Protein AF-A0A967DKD6-F1 (afdb_monomer)

Foldseek 3Di:
DDDDPPDPDPPDPVQVVVLVPQPWKKKKFKFFFPDPDPVSLVLLVVLVVVCVVVQQWAWPKWAADPRMIITITGGNDGPVVSCVRRDDVPTDTPDMDIGGPVCSVVVRVVRLCVCVVVVNDVGSLPRPSIPNVVD

pLDDT: mean 82.07, std 18.58, range [32.66, 97.56]

Radius of gyration: 16.14 Å; Cα contacts (8 Å, |Δi|>4): 197; chains: 1; bounding box: 34×58×34 Å

Structure (mmCIF, N/CA/C/O backbone):
data_AF-A0A967DKD6-F1
#
_entry.id   AF-A0A967DKD6-F1
#
loop_
_atom_site.group_PDB
_atom_site.id
_atom_site.type_symbol
_atom_site.label_atom_id
_atom_site.label_alt_id
_atom_site.label_comp_id
_atom_site.label_asym_id
_atom_site.label_entity_id
_atom_site.label_seq_id
_atom_site.pdbx_PDB_ins_code
_atom_site.Cartn_x
_atom_site.Cartn_y
_atom_site.Cartn_z
_atom_site.occupancy
_atom_site.B_iso_or_equiv
_atom_site.auth_seq_id
_atom_site.auth_comp_id
_atom_site.auth_asym_id
_atom_site.auth_atom_id
_atom_site.pdbx_PDB_model_num
ATOM 1 N N . MET A 1 1 ? -5.126 45.029 10.692 1.00 40.06 1 MET A N 1
ATOM 2 C CA . MET A 1 1 ? -4.983 44.153 9.511 1.00 40.06 1 MET A CA 1
ATOM 3 C C . MET A 1 1 ? -5.389 42.761 9.966 1.00 40.06 1 MET A C 1
ATOM 5 O O . MET A 1 1 ? -4.713 42.196 10.811 1.00 40.06 1 MET A O 1
ATOM 9 N N . ASN A 1 2 ? -6.586 42.320 9.580 1.00 32.88 2 ASN A N 1
ATOM 10 C CA . ASN A 1 2 ? -7.257 41.156 10.158 1.00 32.88 2 ASN A CA 1
ATOM 11 C C . ASN A 1 2 ? -6.967 39.946 9.259 1.00 32.88 2 ASN A C 1
ATOM 13 O O . ASN A 1 2 ? -7.480 39.884 8.145 1.00 32.88 2 ASN A O 1
ATOM 17 N N . ILE A 1 3 ? -6.096 39.040 9.698 1.00 42.03 3 ILE A N 1
ATOM 18 C CA . ILE A 1 3 ? -5.804 37.793 8.981 1.00 42.03 3 ILE A CA 1
ATOM 19 C C . ILE A 1 3 ? -6.758 36.739 9.532 1.00 42.03 3 ILE A C 1
ATOM 21 O O . ILE A 1 3 ? -6.632 36.327 10.683 1.00 42.03 3 ILE A O 1
ATOM 25 N N . GLN A 1 4 ? -7.757 36.354 8.737 1.00 32.66 4 GLN A N 1
ATOM 26 C CA . GLN A 1 4 ? -8.613 35.225 9.082 1.00 32.66 4 GLN A CA 1
ATOM 27 C C . GLN A 1 4 ? -7.790 33.931 9.026 1.00 32.66 4 GLN A C 1
ATOM 29 O O . GLN A 1 4 ? -7.073 33.727 8.044 1.00 32.66 4 GLN A O 1
ATOM 34 N N . PRO A 1 5 ? -7.873 33.050 10.037 1.00 40.56 5 PRO A N 1
ATOM 35 C CA . PRO A 1 5 ? -7.256 31.740 9.945 1.00 40.56 5 PRO A CA 1
ATOM 36 C C . PRO A 1 5 ? -7.977 30.922 8.872 1.00 40.56 5 PRO A C 1
ATOM 38 O O . PRO A 1 5 ? -9.203 30.799 8.871 1.00 40.56 5 PRO A O 1
ATOM 41 N N . THR A 1 6 ? -7.187 30.394 7.941 1.00 41.28 6 THR A N 1
ATOM 42 C CA . THR A 1 6 ? -7.601 29.487 6.875 1.00 41.28 6 THR A CA 1
ATOM 43 C C . THR A 1 6 ? -8.485 28.383 7.442 1.00 41.28 6 THR A C 1
ATOM 45 O O . THR A 1 6 ? -8.090 27.636 8.336 1.00 41.28 6 THR A O 1
ATOM 48 N N . ASN A 1 7 ? -9.697 28.316 6.906 1.00 34.00 7 ASN A N 1
ATOM 49 C CA . ASN A 1 7 ? -10.734 27.357 7.233 1.00 34.00 7 ASN A CA 1
ATOM 50 C C . ASN A 1 7 ? -10.248 25.943 6.859 1.00 34.00 7 ASN A C 1
ATOM 52 O O . ASN A 1 7 ? -10.408 25.501 5.721 1.00 34.00 7 ASN A O 1
ATOM 56 N N . LEU A 1 8 ? -9.600 25.248 7.798 1.00 42.34 8 LEU A N 1
ATOM 57 C CA . LEU A 1 8 ? -9.440 23.799 7.736 1.00 42.34 8 LEU A CA 1
ATOM 58 C C . LEU A 1 8 ? -10.852 23.222 7.845 1.00 42.34 8 LEU A C 1
ATOM 60 O O . LEU A 1 8 ? -11.468 23.284 8.908 1.00 42.34 8 LEU A O 1
ATOM 64 N N . GLN A 1 9 ? -11.389 22.736 6.723 1.00 40.00 9 GLN A N 1
ATOM 65 C CA . GLN A 1 9 ? -12.683 22.059 6.696 1.00 40.00 9 GLN A CA 1
ATOM 66 C C . GLN A 1 9 ? -12.726 21.020 7.829 1.00 40.00 9 GLN A C 1
ATOM 68 O O . GLN A 1 9 ? -11.753 20.275 7.986 1.00 40.00 9 GLN A O 1
ATOM 73 N N . PRO A 1 10 ? -13.809 20.949 8.626 1.00 44.56 10 PRO A N 1
ATOM 74 C CA . PRO A 1 10 ? -13.886 19.986 9.709 1.00 44.56 10 PRO A CA 1
ATOM 75 C C . PRO A 1 10 ? -13.746 18.588 9.116 1.00 44.56 10 PRO A C 1
ATOM 77 O O . PRO A 1 10 ? -14.505 18.194 8.226 1.00 44.56 10 PRO A O 1
ATOM 80 N N . MET A 1 11 ? -12.738 17.861 9.593 1.00 45.34 11 MET A N 1
ATOM 81 C CA . MET A 1 11 ? -12.521 16.470 9.242 1.00 45.34 11 MET A CA 1
ATOM 82 C C . MET A 1 11 ? -13.822 15.709 9.530 1.00 45.34 11 MET A C 1
ATOM 84 O O . MET A 1 11 ? -14.304 15.661 10.658 1.00 45.34 11 MET A O 1
ATOM 88 N N . ASN A 1 12 ? -14.441 15.253 8.444 1.00 48.19 12 ASN A N 1
ATOM 89 C CA . ASN A 1 12 ? -15.852 14.899 8.327 1.00 48.19 12 ASN A CA 1
ATOM 90 C C . ASN A 1 12 ? -16.301 13.915 9.427 1.00 48.19 12 ASN A C 1
ATOM 92 O O . ASN A 1 12 ? -15.632 12.910 9.646 1.00 48.19 12 ASN A O 1
ATOM 96 N N . VAL A 1 13 ? -17.446 14.146 10.080 1.00 50.12 13 VAL A N 1
ATOM 97 C CA . VAL A 1 13 ? -18.023 13.255 11.119 1.00 50.12 13 VAL A CA 1
ATOM 98 C C . VAL A 1 13 ? -18.143 11.796 10.630 1.00 50.12 13 VAL A C 1
ATOM 100 O O . VAL A 1 13 ? -17.994 10.858 11.410 1.00 50.12 13 VAL A O 1
ATOM 103 N N . ASP A 1 14 ? -18.300 11.596 9.317 1.00 54.12 14 ASP A N 1
ATOM 104 C CA . ASP A 1 14 ? -18.317 10.288 8.641 1.00 54.12 14 ASP A CA 1
ATOM 105 C C . ASP A 1 14 ? -16.983 9.508 8.785 1.00 54.12 14 ASP A C 1
ATOM 107 O O . ASP A 1 14 ? -16.972 8.280 8.851 1.00 54.12 14 ASP A O 1
ATOM 111 N N . LEU A 1 15 ? -15.839 10.194 8.916 1.00 52.38 15 LEU A N 1
ATOM 112 C CA . LEU A 1 15 ? -14.525 9.561 9.102 1.00 52.38 15 LEU A CA 1
ATOM 113 C C . LEU A 1 15 ? -14.385 8.913 10.478 1.00 52.38 15 LEU A C 1
ATOM 115 O O . LEU A 1 15 ? -13.947 7.768 10.564 1.00 52.38 15 LEU A O 1
ATOM 119 N N . ALA A 1 16 ? -14.771 9.615 11.545 1.00 49.75 16 ALA A N 1
ATOM 120 C CA . ALA A 1 16 ? -14.696 9.084 12.905 1.00 49.75 16 ALA A CA 1
ATOM 121 C C . ALA A 1 16 ? -15.655 7.896 13.096 1.00 49.75 16 ALA A C 1
ATOM 123 O O . ALA A 1 16 ? -15.278 6.884 13.687 1.00 49.75 16 ALA A O 1
ATOM 124 N N . THR A 1 17 ? -16.862 7.973 12.528 1.00 54.44 17 THR A N 1
ATOM 125 C CA . THR A 1 17 ? -17.850 6.884 12.584 1.00 54.44 17 THR A CA 1
ATOM 126 C C . THR A 1 17 ? -17.388 5.638 11.817 1.00 54.44 17 THR A C 1
ATOM 128 O O . THR A 1 17 ? -17.557 4.519 12.305 1.00 54.44 17 THR A O 1
ATOM 131 N N . ARG A 1 18 ? -16.743 5.801 10.652 1.00 54.38 18 ARG A N 1
ATOM 132 C CA . ARG A 1 18 ? -16.203 4.670 9.872 1.00 54.38 18 ARG A CA 1
ATOM 133 C C . ARG A 1 18 ? -14.942 4.062 10.479 1.00 54.38 18 ARG A C 1
ATOM 135 O O . ARG A 1 18 ? -14.789 2.846 10.444 1.00 54.38 18 ARG A O 1
ATOM 142 N N . LEU A 1 19 ? -14.079 4.875 11.090 1.00 53.53 19 LEU A N 1
ATOM 143 C CA . LEU A 1 19 ? -12.920 4.397 11.856 1.00 53.53 19 LEU A CA 1
ATOM 144 C C . LEU A 1 19 ? -13.338 3.590 13.096 1.00 53.53 19 LEU A C 1
ATOM 146 O O . LEU A 1 19 ? -12.675 2.619 13.447 1.00 53.53 19 LEU A O 1
ATOM 150 N N . ASN A 1 20 ? -14.468 3.948 13.713 1.00 48.03 20 ASN A N 1
ATOM 151 C CA . ASN A 1 20 ? -15.042 3.250 14.866 1.00 48.03 20 ASN A CA 1
ATOM 152 C C . ASN A 1 20 ? -15.915 2.036 14.496 1.00 48.03 20 ASN A C 1
ATOM 154 O O . ASN A 1 20 ? -16.539 1.447 15.376 1.00 48.03 20 ASN A O 1
ATOM 158 N N . SER A 1 21 ? -15.953 1.638 13.219 1.00 49.31 21 SER A N 1
ATOM 159 C CA . SER A 1 21 ? -16.581 0.393 12.759 1.00 49.31 21 SER A CA 1
ATOM 160 C C . SER A 1 21 ? -15.497 -0.656 12.468 1.00 49.31 21 SER A C 1
ATOM 162 O O . SER A 1 21 ? -15.082 -0.815 11.315 1.00 49.31 21 SER A O 1
ATOM 164 N N . PRO A 1 22 ? -14.981 -1.367 13.490 1.00 44.72 22 PRO A N 1
ATOM 165 C CA . PRO A 1 22 ? -13.866 -2.288 13.313 1.00 44.72 22 PRO A CA 1
ATOM 166 C C . PRO A 1 22 ? -14.208 -3.392 12.296 1.00 44.72 22 PRO A C 1
ATOM 168 O O . PRO A 1 22 ? -15.109 -4.201 12.497 1.00 44.72 22 PRO A O 1
ATOM 171 N N . GLY A 1 23 ? -13.456 -3.442 11.190 1.00 52.81 23 GLY A N 1
ATOM 172 C CA . GLY A 1 23 ? -13.415 -4.592 10.277 1.00 52.81 23 GLY A CA 1
ATOM 173 C C . GLY A 1 23 ? -14.374 -4.599 9.076 1.00 52.81 23 GLY A C 1
ATOM 174 O O . GLY A 1 23 ? -14.414 -5.622 8.379 1.00 52.81 23 GLY A O 1
ATOM 175 N N . ALA A 1 24 ? -15.108 -3.512 8.805 1.00 60.12 24 ALA A N 1
ATOM 176 C CA . ALA A 1 24 ? -16.057 -3.439 7.683 1.00 60.12 24 ALA A CA 1
ATOM 177 C C . ALA A 1 24 ? -15.456 -2.897 6.371 1.00 60.12 24 ALA A C 1
ATOM 179 O O . ALA A 1 24 ? -15.791 -3.415 5.308 1.00 60.12 24 ALA A O 1
ATOM 180 N N . ASP A 1 25 ? -14.527 -1.939 6.439 1.00 82.44 25 ASP A N 1
ATOM 181 C CA . ASP A 1 25 ? -14.009 -1.223 5.266 1.00 82.44 25 ASP A CA 1
ATOM 182 C C . ASP A 1 25 ? -12.469 -1.125 5.272 1.00 82.44 25 ASP A C 1
ATOM 184 O O . ASP A 1 25 ? -11.805 -1.290 6.298 1.00 82.44 25 ASP A O 1
ATOM 188 N N . ALA A 1 26 ? -11.887 -0.884 4.099 1.00 91.06 26 ALA A N 1
ATOM 189 C CA . ALA A 1 26 ? -10.474 -0.593 3.885 1.00 91.06 26 ALA A CA 1
ATOM 190 C C . ALA A 1 26 ? -10.306 0.809 3.289 1.00 91.06 26 ALA A C 1
ATOM 192 O O . ALA A 1 26 ? -11.186 1.318 2.605 1.00 91.06 26 ALA A O 1
ATOM 193 N N . LEU A 1 27 ? -9.162 1.430 3.524 1.00 91.06 27 LEU A N 1
ATOM 194 C CA . LEU A 1 27 ? -8.784 2.709 2.954 1.00 91.06 27 LEU A CA 1
ATOM 195 C C . LEU A 1 27 ? -7.851 2.478 1.769 1.00 91.06 27 LEU A C 1
ATOM 197 O O . LEU A 1 27 ? -6.752 1.947 1.930 1.00 91.06 27 LEU A O 1
ATOM 201 N N . TYR A 1 28 ? -8.284 2.897 0.587 1.00 92.62 28 TYR A N 1
ATOM 202 C CA . TYR A 1 28 ? -7.416 3.030 -0.572 1.00 92.62 28 TYR A CA 1
ATOM 203 C C . TYR A 1 28 ? -6.780 4.421 -0.576 1.00 92.62 28 TYR A C 1
ATOM 205 O O . TYR A 1 28 ? -7.477 5.422 -0.393 1.00 92.62 28 TYR A O 1
ATOM 213 N N . LEU A 1 29 ? -5.474 4.469 -0.821 1.00 91.75 29 LEU A N 1
ATOM 214 C CA . LEU A 1 29 ? -4.672 5.681 -0.947 1.00 91.75 29 LEU A CA 1
ATOM 215 C C . LEU A 1 29 ? -3.812 5.594 -2.205 1.00 91.75 29 LEU A C 1
ATOM 217 O O . LEU A 1 29 ? -3.201 4.555 -2.456 1.00 91.75 29 LEU A O 1
ATOM 221 N N . SER A 1 30 ? -3.690 6.701 -2.934 1.00 92.38 30 SER A N 1
ATOM 222 C CA . SER A 1 30 ? -2.620 6.876 -3.914 1.00 92.38 30 SER A CA 1
ATOM 223 C C . SER A 1 30 ? -1.884 8.194 -3.722 1.00 92.38 30 SER A C 1
ATOM 225 O O . SER A 1 30 ? -2.476 9.203 -3.333 1.00 92.38 30 SER A O 1
ATOM 227 N N . TRP A 1 31 ? -0.573 8.182 -3.950 1.00 91.75 31 TRP A N 1
ATOM 228 C CA . TRP A 1 31 ? 0.280 9.368 -3.878 1.00 91.75 31 TRP A CA 1
ATOM 229 C C . TRP A 1 31 ? 1.524 9.195 -4.744 1.00 91.75 31 TRP A C 1
ATOM 231 O O . TRP A 1 31 ? 1.915 8.078 -5.079 1.00 91.75 31 TRP A O 1
ATOM 241 N N . ARG A 1 32 ? 2.173 10.306 -5.094 1.00 90.94 32 ARG A N 1
ATOM 242 C CA . ARG A 1 32 ? 3.430 10.281 -5.847 1.00 90.94 32 ARG A CA 1
ATOM 243 C C . ARG A 1 32 ? 4.635 10.319 -4.915 1.00 90.94 32 ARG A C 1
ATOM 245 O O . ARG A 1 32 ? 4.642 11.032 -3.913 1.00 90.94 32 ARG A O 1
ATOM 252 N N . LEU A 1 33 ? 5.661 9.555 -5.266 1.00 89.56 33 LEU A N 1
ATOM 253 C CA . LEU A 1 33 ? 6.996 9.694 -4.706 1.00 89.56 33 LEU A CA 1
ATOM 254 C C . LEU A 1 33 ? 7.607 11.021 -5.169 1.00 89.56 33 LEU A C 1
ATOM 256 O O . LEU A 1 33 ? 7.357 11.472 -6.286 1.00 89.56 33 LEU A O 1
ATOM 260 N N . GLN A 1 34 ? 8.443 11.616 -4.318 1.00 84.56 34 GLN A N 1
ATOM 261 C CA . GLN A 1 34 ? 9.205 12.823 -4.660 1.00 84.56 34 GLN A CA 1
ATOM 262 C C . GLN A 1 34 ?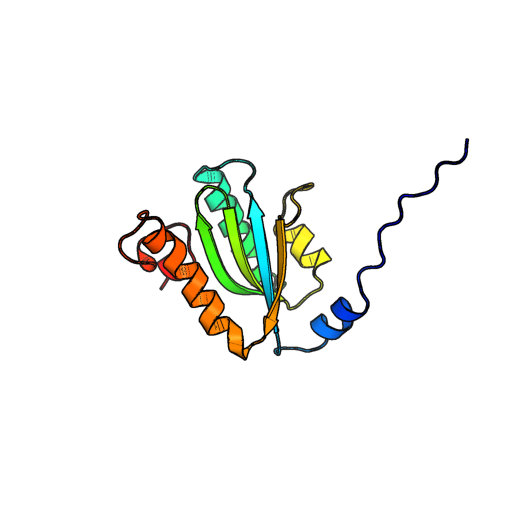 10.224 12.547 -5.779 1.00 84.56 34 GLN A C 1
ATOM 264 O O . GLN A 1 34 ? 10.419 13.376 -6.662 1.00 84.56 34 GLN A O 1
ATOM 269 N N . THR A 1 35 ? 10.835 11.357 -5.770 1.00 87.19 35 THR A N 1
ATOM 270 C CA . THR A 1 35 ? 11.706 10.857 -6.839 1.00 87.19 35 THR A CA 1
ATOM 271 C C . THR A 1 35 ? 11.261 9.459 -7.270 1.00 87.19 35 THR A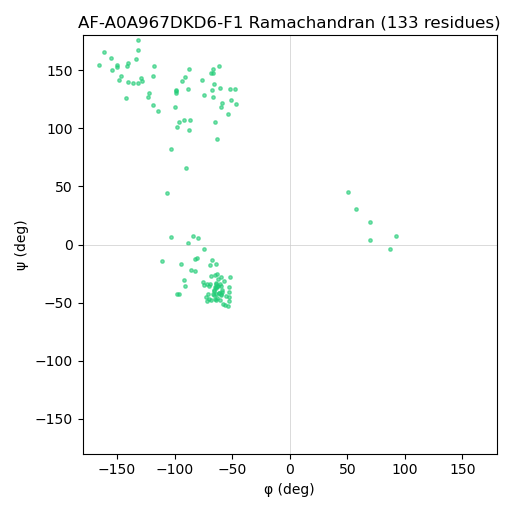 C 1
ATOM 273 O O . THR A 1 35 ? 10.857 8.640 -6.442 1.00 87.19 35 THR A O 1
ATOM 276 N N . ASP A 1 36 ? 11.310 9.181 -8.576 1.00 88.88 36 ASP A N 1
ATOM 277 C CA . ASP A 1 36 ? 11.014 7.855 -9.141 1.00 88.88 36 ASP A CA 1
ATOM 278 C C . ASP A 1 36 ? 12.296 7.018 -9.213 1.00 88.88 36 ASP A C 1
ATOM 280 O O . ASP A 1 36 ? 12.835 6.736 -10.283 1.00 88.88 36 ASP A O 1
ATOM 284 N N . ASP A 1 37 ? 12.843 6.696 -8.040 1.00 91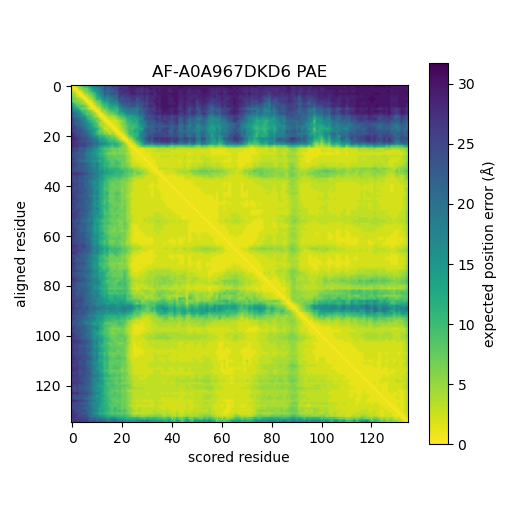.19 37 ASP A N 1
ATOM 285 C CA . ASP A 1 37 ? 14.054 5.895 -7.915 1.00 91.19 37 ASP A CA 1
ATOM 286 C C . ASP A 1 37 ? 13.908 4.760 -6.889 1.00 91.19 37 ASP A C 1
ATOM 288 O O . ASP A 1 37 ? 12.978 4.683 -6.076 1.00 91.19 37 ASP A O 1
ATOM 292 N N . ARG A 1 38 ? 14.879 3.843 -6.927 1.00 91.81 38 ARG A N 1
ATOM 293 C CA . ARG A 1 38 ? 14.938 2.674 -6.043 1.00 91.81 38 ARG A CA 1
ATOM 294 C C . ARG A 1 38 ? 15.008 3.049 -4.560 1.00 91.81 38 ARG A C 1
ATOM 296 O O . ARG A 1 38 ? 14.455 2.326 -3.729 1.00 91.81 38 ARG A O 1
ATOM 303 N N . ALA A 1 39 ? 15.693 4.133 -4.207 1.00 92.62 39 ALA A N 1
ATOM 304 C CA . ALA A 1 39 ? 15.858 4.539 -2.817 1.00 92.62 39 ALA A CA 1
ATOM 305 C C . ALA A 1 39 ? 14.537 5.070 -2.240 1.00 92.62 39 ALA A C 1
ATOM 307 O O . ALA A 1 39 ? 14.162 4.683 -1.128 1.00 92.62 39 ALA A O 1
ATOM 308 N N . ALA A 1 40 ? 13.799 5.873 -3.008 1.00 91.31 40 ALA A N 1
ATOM 309 C CA . ALA A 1 40 ? 12.470 6.357 -2.658 1.00 91.31 40 ALA A CA 1
ATOM 310 C C . ALA A 1 40 ? 11.466 5.205 -2.530 1.00 91.31 40 ALA A C 1
ATOM 312 O O . ALA A 1 40 ? 10.777 5.107 -1.511 1.00 91.31 40 ALA A O 1
ATOM 313 N N . ALA A 1 41 ? 11.446 4.268 -3.483 1.00 92.56 41 ALA A N 1
ATOM 314 C CA . ALA A 1 41 ? 10.588 3.086 -3.404 1.00 92.56 41 ALA A CA 1
ATOM 315 C C . ALA A 1 41 ? 10.894 2.235 -2.152 1.00 92.56 41 ALA A C 1
ATOM 317 O O . ALA A 1 41 ? 9.988 1.825 -1.418 1.00 92.56 41 ALA A O 1
ATOM 318 N N . GLN A 1 42 ? 12.178 2.040 -1.829 1.00 93.94 42 GLN A N 1
ATOM 319 C CA . GLN A 1 42 ? 12.602 1.311 -0.631 1.00 93.94 42 GLN A CA 1
ATOM 320 C C . GLN A 1 42 ? 12.303 2.066 0.673 1.00 93.94 42 GLN A C 1
ATOM 322 O O . GLN A 1 42 ? 12.017 1.438 1.696 1.00 93.94 42 GLN A O 1
ATOM 327 N N . LYS A 1 43 ? 12.374 3.402 0.678 1.00 92.25 43 LYS A N 1
ATOM 328 C CA . LYS A 1 43 ? 11.966 4.242 1.816 1.00 92.25 43 LYS A CA 1
ATOM 329 C C . LYS A 1 43 ? 10.464 4.094 2.073 1.00 92.25 43 LYS A C 1
ATOM 331 O O . LYS A 1 43 ? 10.072 3.813 3.203 1.00 92.25 43 LYS A O 1
ATOM 336 N N . THR A 1 44 ? 9.644 4.188 1.029 1.00 92.38 44 THR A N 1
ATOM 337 C CA . THR A 1 44 ? 8.187 4.016 1.108 1.00 92.38 44 THR A CA 1
ATOM 338 C C . THR A 1 44 ? 7.799 2.633 1.618 1.00 92.38 44 THR A C 1
ATOM 340 O O . THR A 1 44 ? 7.027 2.534 2.570 1.00 92.38 44 THR A O 1
ATOM 343 N N . ARG A 1 45 ? 8.390 1.559 1.071 1.00 93.56 45 ARG A N 1
ATOM 344 C CA . ARG A 1 45 ? 8.167 0.191 1.572 1.00 93.56 45 ARG A CA 1
ATOM 345 C C . ARG A 1 45 ? 8.490 0.072 3.065 1.00 93.56 45 ARG A C 1
ATOM 347 O O . ARG A 1 45 ? 7.726 -0.530 3.813 1.00 93.56 45 ARG A O 1
ATOM 354 N N . ARG A 1 46 ? 9.610 0.653 3.513 1.00 94.00 46 ARG A N 1
ATOM 355 C CA . ARG A 1 46 ? 9.993 0.644 4.935 1.00 94.00 46 ARG A CA 1
ATOM 356 C C . ARG A 1 46 ? 8.961 1.351 5.811 1.00 94.00 46 ARG A C 1
ATOM 358 O O . ARG A 1 46 ? 8.640 0.831 6.872 1.00 94.00 46 ARG A O 1
ATOM 365 N N . ARG A 1 47 ? 8.421 2.488 5.366 1.00 93.19 47 ARG A N 1
ATOM 366 C CA . ARG A 1 47 ? 7.375 3.220 6.099 1.00 93.19 47 ARG A CA 1
ATOM 367 C C . ARG A 1 47 ? 6.059 2.464 6.179 1.00 93.19 47 ARG A C 1
ATOM 369 O O . ARG A 1 47 ? 5.481 2.407 7.258 1.00 93.19 47 ARG A O 1
ATOM 376 N N . LEU A 1 48 ? 5.630 1.847 5.077 1.00 93.56 48 LEU A N 1
ATOM 377 C CA . LEU A 1 48 ? 4.441 0.995 5.069 1.00 93.56 48 LEU A CA 1
ATOM 378 C C . LEU A 1 48 ? 4.571 -0.130 6.105 1.00 93.56 48 LEU A C 1
ATOM 380 O O . LEU A 1 48 ? 3.727 -0.271 6.987 1.00 93.56 48 LEU A O 1
ATOM 384 N N . ASN A 1 49 ? 5.683 -0.865 6.063 1.00 94.12 49 ASN A N 1
ATOM 385 C CA . ASN A 1 49 ? 5.934 -1.961 6.999 1.00 94.12 49 ASN A CA 1
ATOM 386 C C . ASN A 1 49 ? 6.064 -1.481 8.455 1.00 94.12 49 ASN A C 1
ATOM 388 O O . ASN A 1 49 ? 5.611 -2.159 9.377 1.00 94.12 49 ASN A O 1
ATOM 392 N N . ALA A 1 50 ? 6.679 -0.316 8.679 1.00 93.75 50 ALA A N 1
ATOM 393 C CA . ALA A 1 50 ? 6.764 0.285 10.006 1.00 93.75 50 ALA A CA 1
ATOM 394 C C . ALA A 1 50 ? 5.378 0.653 10.556 1.00 93.75 50 ALA A C 1
ATOM 396 O O . ALA A 1 50 ? 5.104 0.356 11.715 1.00 93.75 50 ALA A O 1
ATOM 397 N N . GLY A 1 51 ? 4.493 1.234 9.738 1.00 93.00 51 GLY A N 1
ATOM 398 C CA . GLY A 1 51 ? 3.128 1.561 10.154 1.00 93.00 51 GLY A CA 1
ATOM 399 C C . GLY A 1 51 ? 2.294 0.324 10.496 1.00 93.00 51 GLY A C 1
ATOM 400 O O . GLY A 1 51 ? 1.553 0.344 11.478 1.00 93.00 51 GLY A O 1
ATOM 401 N N . GLU A 1 52 ? 2.476 -0.779 9.763 1.00 93.94 52 GLU A N 1
ATOM 402 C CA . GLU A 1 52 ? 1.864 -2.066 10.117 1.00 93.94 52 GLU A CA 1
ATOM 403 C C . GLU A 1 52 ? 2.420 -2.634 11.430 1.00 93.94 52 GLU A C 1
ATOM 405 O O . GLU A 1 52 ? 1.658 -3.043 12.305 1.00 93.94 52 GLU A O 1
ATOM 410 N N . THR A 1 53 ? 3.741 -2.575 11.620 1.00 94.69 53 THR A N 1
ATOM 411 C CA . THR A 1 53 ? 4.410 -3.035 12.852 1.00 94.69 53 THR A CA 1
ATOM 412 C C . THR A 1 53 ? 3.968 -2.223 14.075 1.00 94.69 53 THR A C 1
ATOM 414 O O . THR A 1 53 ? 3.809 -2.764 15.165 1.00 94.69 53 THR A O 1
ATOM 417 N N . GLN A 1 54 ? 3.723 -0.924 13.892 1.00 93.12 54 GLN A N 1
ATOM 418 C CA . GLN A 1 54 ? 3.200 -0.007 14.911 1.00 93.12 54 GLN A CA 1
ATOM 419 C C . GLN A 1 54 ? 1.680 -0.117 15.112 1.00 93.12 54 GLN A C 1
ATOM 421 O O . GLN A 1 54 ? 1.110 0.678 15.858 1.00 93.12 54 GLN A O 1
ATOM 426 N N . GLN A 1 55 ? 1.020 -1.076 14.453 1.00 91.62 55 GLN A N 1
ATOM 427 C CA . GLN A 1 55 ? -0.422 -1.315 14.542 1.00 91.62 55 GLN A CA 1
ATOM 428 C C . GLN A 1 55 ? -1.276 -0.098 14.155 1.00 91.62 55 GLN A C 1
ATOM 430 O O . GLN A 1 55 ? -2.388 0.078 14.649 1.00 91.62 55 GLN A O 1
ATOM 435 N N . LEU A 1 56 ? -0.783 0.749 13.248 1.00 89.88 56 LEU A N 1
ATOM 436 C CA . LEU A 1 56 ? -1.560 1.876 12.721 1.00 89.88 56 LEU A CA 1
ATOM 437 C C . LEU A 1 56 ? -2.612 1.388 11.714 1.00 89.88 56 LEU A C 1
ATOM 439 O O . LEU A 1 56 ? -3.703 1.948 11.588 1.00 89.88 56 LEU A O 1
ATOM 443 N N . TYR A 1 57 ? -2.286 0.324 10.989 1.00 91.81 57 TYR A N 1
ATOM 444 C CA . TYR A 1 57 ? -3.146 -0.335 10.018 1.00 91.81 57 TYR A CA 1
ATOM 445 C C . TYR A 1 57 ? -2.633 -1.748 9.736 1.00 91.81 57 TYR A C 1
ATOM 447 O O . TYR A 1 57 ? -1.488 -2.070 10.030 1.00 91.81 57 TYR A O 1
ATOM 455 N N . ARG A 1 58 ? -3.461 -2.574 9.096 1.00 93.19 58 ARG A N 1
ATOM 456 C CA . ARG A 1 58 ? -3.019 -3.796 8.409 1.00 93.19 58 ARG A CA 1
ATOM 457 C C . ARG A 1 58 ? -2.889 -3.528 6.914 1.00 93.19 58 ARG A C 1
ATOM 459 O O . ARG A 1 58 ? -3.831 -3.011 6.308 1.00 93.19 58 ARG A O 1
ATOM 466 N N . ILE A 1 59 ? -1.783 -3.923 6.299 1.00 94.81 59 ILE A N 1
ATOM 467 C CA . ILE A 1 59 ? -1.596 -3.840 4.850 1.00 94.81 59 ILE A CA 1
ATOM 468 C C . ILE A 1 59 ? -2.419 -4.948 4.182 1.00 94.81 59 ILE A C 1
ATOM 470 O O . ILE A 1 59 ? -2.340 -6.118 4.554 1.00 94.81 59 ILE A O 1
ATOM 474 N N . ARG A 1 60 ? -3.243 -4.585 3.190 1.00 95.06 60 ARG A N 1
ATOM 475 C CA . ARG A 1 60 ? -3.929 -5.561 2.323 1.00 95.06 60 ARG A CA 1
ATOM 476 C C . ARG A 1 60 ? -3.195 -5.768 1.008 1.00 95.06 60 ARG A C 1
ATOM 478 O O . ARG A 1 60 ? -3.107 -6.899 0.556 1.00 95.06 60 ARG A O 1
ATOM 485 N N . SER A 1 61 ? -2.719 -4.687 0.397 1.00 96.88 61 SER A N 1
ATOM 486 C CA . SER A 1 61 ? -1.896 -4.714 -0.815 1.00 96.88 61 SER A CA 1
ATOM 487 C C . SER A 1 61 ? -1.244 -3.349 -1.022 1.00 96.88 61 SER A C 1
ATOM 489 O O . SER A 1 61 ? -1.764 -2.332 -0.550 1.00 96.88 61 SER A O 1
ATOM 491 N N . TRP A 1 62 ? -0.114 -3.319 -1.719 1.00 97.31 62 TRP A N 1
ATOM 492 C CA . TRP A 1 62 ? 0.489 -2.091 -2.224 1.00 97.31 62 TRP A CA 1
ATOM 493 C C . TRP A 1 62 ? 1.272 -2.349 -3.512 1.00 97.31 62 TRP A C 1
ATOM 495 O O . TRP A 1 62 ? 1.761 -3.451 -3.768 1.00 97.31 62 TRP A O 1
ATOM 505 N N . VAL A 1 63 ? 1.416 -1.309 -4.325 1.00 97.56 63 VAL A N 1
ATOM 506 C CA . VAL A 1 63 ? 2.213 -1.326 -5.552 1.00 97.56 63 VAL A CA 1
ATOM 507 C C . VAL A 1 63 ? 2.805 0.059 -5.801 1.00 97.56 63 VAL A C 1
ATOM 509 O O . VAL A 1 63 ? 2.166 1.071 -5.525 1.00 97.56 63 VAL A O 1
ATOM 512 N N . ILE A 1 64 ? 4.044 0.103 -6.288 1.00 96.06 64 ILE A N 1
ATOM 513 C CA . ILE A 1 64 ? 4.721 1.318 -6.742 1.00 96.06 64 ILE A CA 1
ATOM 514 C C . ILE A 1 64 ? 5.044 1.152 -8.219 1.00 96.06 64 ILE A C 1
ATOM 516 O O . ILE A 1 64 ? 5.769 0.233 -8.596 1.00 96.06 64 ILE A O 1
ATOM 520 N N . VAL A 1 65 ? 4.521 2.041 -9.052 1.00 94.69 65 VAL A N 1
ATOM 521 C CA . VAL A 1 65 ? 4.652 1.998 -10.509 1.00 94.69 65 VAL A CA 1
ATOM 522 C C . VAL A 1 65 ? 4.816 3.430 -11.018 1.00 94.69 65 VAL A C 1
ATOM 524 O O . VAL A 1 65 ? 3.977 4.279 -10.736 1.00 94.69 65 VAL A O 1
ATOM 527 N N . ARG A 1 66 ? 5.881 3.704 -11.789 1.00 91.38 66 ARG A N 1
ATOM 528 C CA . ARG A 1 66 ? 6.163 5.030 -12.395 1.00 91.38 66 ARG A CA 1
ATOM 529 C C . ARG A 1 66 ? 6.101 6.192 -11.384 1.00 91.38 66 ARG A C 1
ATOM 531 O O . ARG A 1 66 ? 5.449 7.219 -11.616 1.00 91.38 66 ARG A O 1
ATOM 538 N N . GLY A 1 67 ? 6.711 5.982 -10.218 1.00 90.88 67 GLY A N 1
ATOM 539 C CA . GLY A 1 67 ? 6.718 6.929 -9.107 1.00 90.88 67 GLY A CA 1
ATOM 540 C C . GLY A 1 67 ? 5.372 7.124 -8.403 1.00 90.88 67 GLY A C 1
ATOM 541 O O . GLY A 1 67 ? 5.290 7.963 -7.513 1.00 90.88 67 GLY A O 1
ATOM 542 N N . GLU A 1 68 ? 4.316 6.394 -8.762 1.00 93.00 68 GLU A N 1
ATOM 543 C CA . GLU A 1 68 ? 3.036 6.411 -8.053 1.00 93.00 68 GLU A CA 1
ATOM 544 C C . GLU A 1 68 ? 2.939 5.215 -7.115 1.00 93.00 68 GLU A C 1
ATOM 546 O O . GLU A 1 68 ? 3.179 4.075 -7.510 1.00 93.00 68 GLU A O 1
ATOM 551 N N . VAL A 1 69 ? 2.569 5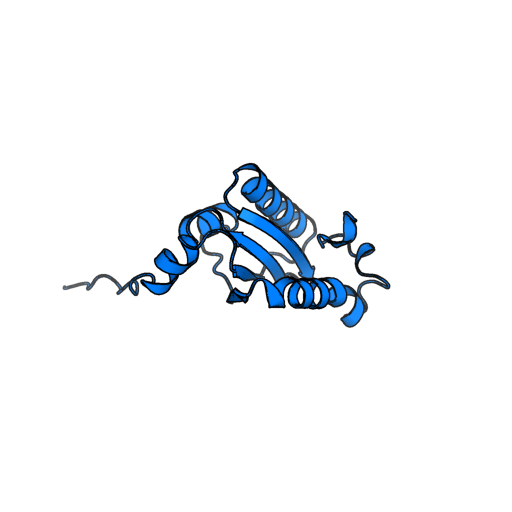.482 -5.869 1.00 94.75 69 VAL A N 1
ATOM 552 C CA . VAL A 1 69 ? 2.243 4.472 -4.873 1.00 94.75 69 VAL A CA 1
ATOM 553 C C . VAL A 1 69 ? 0.735 4.332 -4.805 1.00 94.75 69 VAL A C 1
ATOM 555 O O . VAL A 1 69 ? 0.027 5.329 -4.684 1.00 94.75 69 VAL A O 1
ATOM 558 N N . GLN A 1 70 ? 0.257 3.095 -4.812 1.00 96.00 70 GLN A N 1
ATOM 559 C CA . GLN A 1 70 ? -1.118 2.748 -4.483 1.00 96.00 70 GLN A CA 1
ATOM 560 C C . GLN A 1 70 ? -1.098 1.761 -3.321 1.00 96.00 70 GLN A C 1
ATOM 562 O O . GLN A 1 70 ? -0.363 0.773 -3.356 1.00 96.00 70 GLN A O 1
ATOM 567 N N . ALA A 1 71 ? -1.887 2.022 -2.282 1.00 95.94 71 ALA A N 1
ATOM 568 C CA . ALA A 1 71 ? -1.955 1.189 -1.089 1.00 95.94 71 ALA A CA 1
ATOM 569 C C . ALA A 1 71 ? -3.404 0.976 -0.652 1.00 95.94 71 ALA A C 1
ATOM 571 O O . ALA A 1 71 ? -4.209 1.906 -0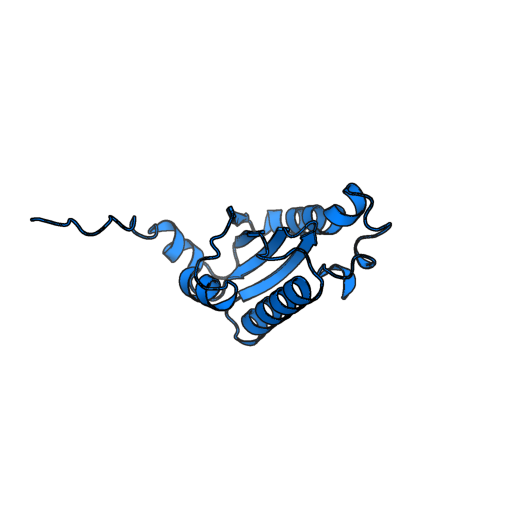.641 1.00 95.94 71 ALA A O 1
ATOM 572 N N . LEU A 1 72 ? -3.713 -0.251 -0.240 1.00 95.69 72 LEU A N 1
ATOM 573 C CA . LEU A 1 72 ? -4.972 -0.615 0.392 1.00 95.69 72 LEU A CA 1
ATOM 574 C C . LEU A 1 72 ? -4.692 -1.048 1.832 1.00 95.69 72 LEU A C 1
ATOM 576 O O . LEU A 1 72 ? -4.033 -2.062 2.074 1.00 95.69 72 LEU A O 1
ATOM 580 N N . LEU A 1 73 ? -5.207 -0.282 2.788 1.00 93.75 73 LEU A N 1
ATOM 581 C CA . LEU A 1 73 ? -4.932 -0.429 4.216 1.00 93.75 73 LEU A CA 1
ATOM 582 C C . LEU A 1 73 ? -6.227 -0.736 4.974 1.00 93.75 73 LEU A C 1
ATOM 584 O O . LEU A 1 73 ? -7.283 -0.218 4.638 1.00 93.75 73 LEU A O 1
ATOM 588 N N . SER A 1 74 ? -6.173 -1.556 6.020 1.00 92.12 74 SER A N 1
ATOM 589 C CA . SER A 1 74 ? -7.254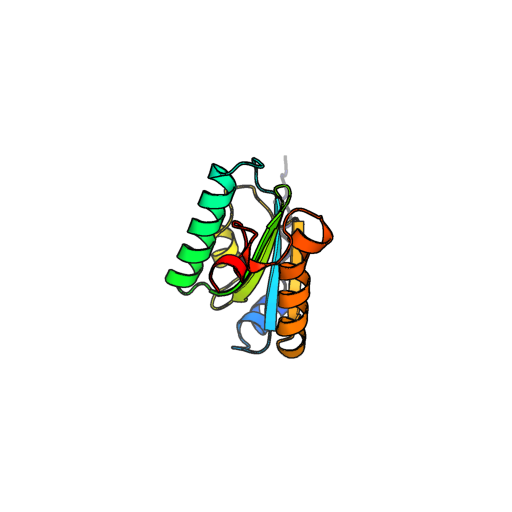 -1.638 7.015 1.00 92.12 74 SER A CA 1
ATOM 590 C C . SER A 1 74 ? -6.848 -0.775 8.204 1.00 92.12 74 SER A C 1
ATOM 592 O O . SER A 1 74 ? -5.984 -1.215 8.965 1.00 92.12 74 SER A O 1
ATOM 594 N N . PRO A 1 75 ? -7.375 0.450 8.339 1.00 89.69 75 PRO A N 1
ATOM 595 C CA . PRO A 1 75 ? -6.950 1.358 9.395 1.00 89.69 75 PRO A CA 1
ATOM 596 C C . PRO A 1 75 ? -7.336 0.817 10.775 1.00 89.69 75 PRO A C 1
ATOM 598 O O . PRO A 1 75 ? -8.433 0.294 10.955 1.00 89.69 75 PRO A O 1
ATOM 601 N N . ALA A 1 76 ? -6.422 0.944 11.734 1.00 87.88 76 ALA A N 1
ATOM 602 C CA . ALA A 1 76 ? -6.657 0.669 13.154 1.00 87.88 76 ALA A CA 1
ATOM 603 C C . ALA A 1 76 ? -6.636 1.958 13.998 1.00 87.88 76 ALA A C 1
ATOM 605 O O . ALA A 1 76 ? -7.079 1.965 15.143 1.00 87.88 76 ALA A O 1
ATOM 606 N N . VAL A 1 77 ? -6.139 3.056 13.422 1.00 84.50 77 VAL A N 1
ATOM 607 C CA . VAL A 1 77 ? -6.117 4.399 14.012 1.00 84.50 77 VAL A CA 1
ATOM 608 C C . VAL A 1 77 ? -6.642 5.433 13.011 1.00 84.50 77 VAL A C 1
ATOM 610 O O . VAL A 1 77 ? -6.924 5.104 11.858 1.00 84.50 77 VAL A O 1
ATOM 613 N N . SER A 1 78 ? -6.761 6.695 13.436 1.00 79.75 78 SER A N 1
ATOM 614 C CA . SER A 1 78 ? -7.244 7.790 12.590 1.00 79.75 78 SER A CA 1
ATOM 615 C C . SER A 1 78 ? -6.372 8.058 11.361 1.00 79.75 78 SER A C 1
ATOM 617 O O . SER A 1 78 ? -5.161 7.830 11.373 1.00 79.75 78 SER A O 1
ATOM 619 N N . LEU A 1 79 ? -6.991 8.607 10.309 1.00 77.25 79 LEU A N 1
ATOM 620 C CA . LEU A 1 79 ? -6.288 8.946 9.072 1.00 77.25 79 LEU A CA 1
ATOM 621 C C . LEU A 1 79 ? -5.141 9.928 9.294 1.00 77.25 79 LEU A C 1
ATOM 623 O O . LEU A 1 79 ? -4.087 9.712 8.715 1.00 77.25 79 LEU A O 1
ATOM 627 N N . ASP A 1 80 ? -5.297 10.928 10.163 1.00 78.00 80 ASP A N 1
ATOM 628 C CA . ASP A 1 80 ? -4.220 11.878 10.480 1.00 78.00 80 ASP A CA 1
ATOM 629 C C . ASP A 1 80 ? -2.986 11.178 11.044 1.00 78.00 80 ASP A C 1
ATOM 631 O O . ASP A 1 80 ? -1.854 11.463 10.660 1.00 78.00 80 ASP A O 1
ATOM 635 N N . ARG A 1 81 ? -3.193 10.191 11.920 1.00 81.56 81 ARG A N 1
ATOM 636 C CA . ARG A 1 81 ? -2.087 9.435 12.505 1.00 81.56 81 ARG A CA 1
ATOM 637 C C . ARG A 1 81 ? -1.419 8.523 11.475 1.00 81.56 81 ARG A C 1
ATOM 639 O O . ARG A 1 81 ? -0.201 8.367 11.496 1.00 81.56 81 ARG A O 1
ATOM 646 N N . ILE A 1 82 ? -2.199 7.946 10.559 1.00 84.75 82 ILE A N 1
ATOM 647 C CA . ILE A 1 82 ? -1.676 7.176 9.420 1.00 84.75 82 ILE A CA 1
ATOM 648 C C . ILE A 1 82 ? -0.876 8.093 8.488 1.00 84.75 82 ILE A C 1
ATOM 650 O O . ILE A 1 82 ? 0.256 7.764 8.130 1.00 84.75 82 ILE A O 1
ATOM 654 N N . ALA A 1 83 ? -1.428 9.257 8.156 1.00 79.94 83 ALA A N 1
ATOM 655 C CA . ALA A 1 83 ? -0.843 10.264 7.285 1.00 79.94 83 ALA A CA 1
ATOM 656 C C . ALA A 1 83 ? 0.557 10.669 7.751 1.00 79.94 83 ALA A C 1
ATOM 658 O O . ALA A 1 83 ? 1.522 10.539 6.996 1.00 79.94 83 ALA A O 1
ATOM 659 N N . SER A 1 84 ? 0.686 11.048 9.026 1.00 76.81 84 SER A N 1
ATOM 660 C CA . SER A 1 84 ? 1.964 11.439 9.631 1.00 76.81 84 SER A CA 1
ATOM 661 C C . SER A 1 84 ? 3.006 10.314 9.685 1.00 76.81 84 SER A C 1
ATOM 663 O O . SER A 1 84 ? 4.184 10.594 9.881 1.00 76.81 84 SER A O 1
ATOM 665 N N . SER A 1 85 ? 2.606 9.046 9.526 1.00 78.06 85 SER A N 1
ATOM 666 C CA . SER A 1 85 ? 3.532 7.902 9.543 1.00 78.06 85 SER A CA 1
ATOM 667 C C . SER A 1 85 ? 4.067 7.513 8.158 1.00 78.06 85 SER A C 1
ATOM 669 O O . SER A 1 85 ? 5.185 7.005 8.040 1.00 78.06 85 SER A O 1
ATOM 671 N N . ILE A 1 86 ? 3.276 7.731 7.100 1.00 78.25 86 ILE A N 1
ATOM 672 C CA . ILE A 1 86 ? 3.597 7.285 5.735 1.00 78.25 86 ILE A CA 1
ATOM 673 C C . ILE A 1 86 ? 4.252 8.411 4.932 1.00 78.25 86 ILE A C 1
ATOM 675 O O . ILE A 1 86 ? 5.221 8.179 4.197 1.00 78.25 86 ILE A O 1
ATOM 679 N N . TRP A 1 87 ? 3.731 9.627 5.058 1.00 78.94 87 TRP A N 1
ATOM 680 C CA . TRP A 1 87 ? 4.112 10.738 4.200 1.00 78.94 87 TRP A CA 1
ATOM 681 C C . TRP A 1 87 ? 5.283 11.537 4.773 1.00 78.94 87 TRP A C 1
ATOM 683 O O . TRP A 1 87 ? 5.426 11.697 5.981 1.00 78.94 87 TRP A O 1
ATOM 693 N N . ASP A 1 88 ? 6.152 12.019 3.879 1.00 69.19 88 ASP A N 1
ATOM 694 C CA . ASP A 1 88 ? 7.017 13.151 4.215 1.00 69.19 88 ASP A CA 1
ATOM 695 C C . ASP A 1 88 ? 6.138 14.397 4.395 1.00 69.19 88 ASP A C 1
ATOM 697 O O . ASP A 1 88 ? 5.079 14.506 3.770 1.00 69.19 88 ASP A O 1
ATOM 701 N N . GLU A 1 89 ? 6.579 15.338 5.228 1.00 60.25 89 GLU A N 1
ATOM 702 C CA . GLU A 1 89 ? 5.903 16.624 5.409 1.00 60.25 89 GLU A CA 1
ATOM 703 C C . GLU A 1 89 ? 5.640 17.279 4.036 1.00 60.25 89 GLU A C 1
ATOM 705 O O . GLU A 1 89 ? 6.541 17.393 3.205 1.00 60.25 89 GLU A O 1
ATOM 710 N N . GLY A 1 90 ? 4.377 17.614 3.749 1.00 54.91 90 GLY A N 1
ATOM 711 C CA . GLY A 1 90 ? 3.949 18.174 2.458 1.00 54.91 90 GLY A CA 1
ATOM 712 C C . GLY A 1 90 ? 3.588 17.165 1.354 1.00 54.91 90 GLY A C 1
ATOM 713 O O . GLY A 1 90 ? 3.119 17.580 0.297 1.00 54.91 90 GLY A O 1
ATOM 714 N N . SER A 1 91 ? 3.737 15.852 1.567 1.00 62.97 91 SER A N 1
ATOM 715 C CA . SER A 1 91 ? 3.238 14.838 0.623 1.00 62.97 91 SER A CA 1
ATOM 716 C C . SER A 1 91 ? 1.776 14.495 0.938 1.00 62.97 91 SER A C 1
ATOM 718 O O . SER A 1 91 ? 1.497 13.721 1.846 1.00 62.97 91 SER A O 1
ATOM 720 N N . ALA A 1 92 ? 0.830 15.089 0.208 1.00 67.31 92 ALA A N 1
ATOM 721 C CA . ALA A 1 92 ? -0.596 14.781 0.339 1.00 67.31 92 ALA A CA 1
ATOM 722 C C . ALA A 1 92 ? -1.004 13.598 -0.565 1.00 67.31 92 ALA A C 1
ATOM 724 O O . ALA A 1 92 ? -0.413 13.411 -1.636 1.00 67.31 92 ALA A O 1
ATOM 725 N N . PRO A 1 93 ? -2.027 12.807 -0.187 1.00 76.81 93 PRO A N 1
ATOM 726 C CA . PRO A 1 93 ? -2.596 11.814 -1.086 1.00 76.81 93 PRO A CA 1
ATOM 727 C C . PRO A 1 93 ? -3.162 12.501 -2.331 1.00 76.81 93 PRO A C 1
ATOM 729 O O . PRO A 1 93 ? -3.885 13.491 -2.239 1.00 76.81 93 PRO A O 1
ATOM 732 N N . THR A 1 94 ? -2.862 11.947 -3.502 1.00 84.44 94 THR A N 1
ATOM 733 C CA . THR A 1 94 ? -3.497 12.343 -4.764 1.00 84.44 94 THR A CA 1
ATOM 734 C C . THR A 1 94 ? -4.943 11.851 -4.812 1.00 84.44 94 THR A C 1
ATOM 736 O O . THR A 1 94 ? -5.814 12.527 -5.351 1.00 84.44 94 THR A O 1
ATOM 739 N N . SER A 1 95 ? -5.216 10.685 -4.224 1.00 84.06 95 SER A N 1
ATOM 740 C CA . SER A 1 95 ? -6.567 10.155 -4.071 1.00 84.06 95 SER A CA 1
ATOM 741 C C . SER A 1 95 ? -6.697 9.359 -2.778 1.00 84.06 95 SER A C 1
ATOM 743 O O . SER A 1 95 ? -5.768 8.664 -2.360 1.00 84.06 95 SER A O 1
ATOM 745 N N . SER A 1 96 ? -7.870 9.437 -2.154 1.00 86.00 96 SER A N 1
ATOM 746 C CA . SER A 1 96 ? -8.253 8.584 -1.035 1.00 86.00 96 SER A CA 1
ATOM 747 C C . SER A 1 96 ? -9.721 8.184 -1.153 1.00 86.00 96 SER A C 1
ATOM 749 O O . SER A 1 96 ? -10.572 8.983 -1.548 1.00 86.00 96 SER A O 1
ATOM 751 N N . ARG A 1 97 ? -10.036 6.924 -0.835 1.00 87.75 97 ARG A N 1
ATOM 752 C CA . ARG A 1 97 ? -11.425 6.453 -0.744 1.00 87.75 97 ARG A CA 1
ATOM 753 C C . ARG A 1 97 ? -11.555 5.257 0.184 1.00 87.75 97 ARG A C 1
ATOM 755 O O . ARG A 1 97 ? -10.659 4.419 0.264 1.00 87.75 97 ARG A O 1
ATOM 762 N N . TRP A 1 98 ? -12.713 5.137 0.818 1.00 88.94 98 TRP A N 1
ATOM 763 C CA . TRP A 1 98 ? -13.098 3.910 1.505 1.00 88.94 98 TRP A CA 1
ATOM 764 C C . TRP A 1 98 ? -13.533 2.845 0.491 1.00 88.94 98 TRP A C 1
ATOM 766 O O . TRP A 1 98 ? -14.165 3.143 -0.524 1.00 88.94 98 TRP A O 1
ATOM 776 N N . VAL A 1 99 ? -13.168 1.601 0.767 1.00 90.44 99 VAL A N 1
ATOM 777 C CA . VAL A 1 99 ? -13.441 0.401 -0.024 1.00 90.44 99 VAL A CA 1
ATOM 778 C C . VAL A 1 99 ? -14.164 -0.575 0.882 1.00 90.44 99 VAL A C 1
ATOM 780 O O . VAL A 1 99 ? -13.660 -0.895 1.959 1.00 90.44 99 VAL A O 1
ATOM 783 N N . ARG A 1 100 ? -15.321 -1.080 0.457 1.00 89.06 100 ARG A N 1
ATOM 784 C CA . ARG A 1 100 ? -16.046 -2.061 1.267 1.00 89.06 100 ARG A CA 1
ATOM 785 C C . ARG A 1 100 ? -15.262 -3.359 1.357 1.00 89.06 100 ARG A C 1
ATOM 787 O O . ARG A 1 100 ? -14.617 -3.768 0.390 1.00 89.06 100 ARG A O 1
ATOM 794 N N . ARG A 1 101 ? -15.364 -4.079 2.477 1.00 86.12 101 ARG A N 1
ATOM 795 C CA . ARG A 1 101 ? -14.689 -5.382 2.642 1.00 86.12 101 ARG A CA 1
ATOM 796 C C . ARG A 1 101 ? -14.981 -6.372 1.516 1.00 86.12 101 ARG A C 1
ATOM 798 O O . ARG A 1 101 ? -14.077 -7.114 1.137 1.00 86.12 101 ARG A O 1
ATOM 805 N N . SER A 1 102 ? -16.202 -6.381 0.984 1.00 88.69 102 SER A N 1
ATOM 806 C CA . SER A 1 102 ? -16.588 -7.234 -0.149 1.00 88.69 102 SER A CA 1
ATOM 807 C C . SER A 1 102 ? -15.846 -6.890 -1.447 1.00 88.69 102 SER A C 1
ATOM 809 O O . SER A 1 102 ? -15.648 -7.763 -2.286 1.00 88.69 102 SER A O 1
ATOM 811 N N . GLU A 1 103 ? -15.394 -5.647 -1.607 1.00 92.56 103 GLU A N 1
ATOM 812 C CA . GLU A 1 103 ? -14.711 -5.150 -2.806 1.00 92.56 103 GLU A CA 1
ATOM 813 C C . GLU A 1 103 ? -13.183 -5.232 -2.690 1.00 92.56 103 GLU A C 1
ATOM 815 O O . GLU A 1 103 ? -12.486 -5.201 -3.704 1.00 92.56 103 GLU A O 1
ATOM 820 N N . CYS A 1 104 ? -12.645 -5.384 -1.475 1.00 92.75 104 CYS A N 1
ATOM 821 C CA . CYS A 1 104 ? -11.203 -5.420 -1.225 1.00 92.75 104 CYS A CA 1
ATOM 822 C C . CYS A 1 104 ? -10.471 -6.445 -2.095 1.00 92.75 104 CYS A C 1
ATOM 824 O O . CYS A 1 104 ? -9.440 -6.115 -2.667 1.00 92.75 104 CYS A O 1
ATOM 826 N N . ALA A 1 105 ? -10.995 -7.668 -2.228 1.00 94.19 105 ALA A N 1
ATOM 827 C CA . ALA A 1 105 ? -10.345 -8.710 -3.027 1.00 94.19 105 ALA A CA 1
ATOM 828 C C . ALA A 1 105 ? -10.231 -8.324 -4.511 1.00 94.19 105 ALA A C 1
ATOM 830 O O . ALA A 1 105 ? -9.230 -8.625 -5.158 1.00 94.19 105 ALA A O 1
ATOM 831 N N . LYS A 1 106 ? -11.240 -7.621 -5.040 1.00 95.75 106 LYS A N 1
ATOM 832 C CA . LYS A 1 106 ? -11.197 -7.087 -6.401 1.00 95.75 106 LYS A CA 1
ATOM 833 C C . LYS A 1 106 ? -10.159 -5.972 -6.517 1.00 95.75 106 LYS A C 1
ATOM 835 O O . LYS A 1 106 ? -9.339 -6.027 -7.421 1.00 95.75 106 LYS A O 1
ATOM 840 N N . VAL A 1 107 ? -10.157 -5.014 -5.589 1.00 95.75 107 VAL A N 1
ATOM 841 C CA . VAL A 1 107 ? -9.198 -3.896 -5.603 1.00 95.75 107 VAL A CA 1
ATOM 842 C C . VAL A 1 107 ? -7.753 -4.389 -5.492 1.00 95.75 107 VAL A C 1
ATOM 844 O O . VAL A 1 107 ? -6.904 -3.906 -6.229 1.00 95.75 107 VAL A O 1
ATOM 847 N N . VAL A 1 108 ? -7.478 -5.382 -4.638 1.00 96.38 108 VAL A N 1
ATOM 848 C CA . VAL A 1 108 ? -6.148 -6.012 -4.537 1.00 96.38 108 VAL A CA 1
ATOM 849 C C . VAL A 1 108 ? -5.718 -6.591 -5.884 1.00 96.38 108 VAL A C 1
ATOM 851 O O . VAL A 1 108 ? -4.650 -6.243 -6.376 1.00 96.38 108 VAL A O 1
ATOM 854 N N . ARG A 1 109 ? -6.572 -7.398 -6.527 1.00 95.75 109 ARG A N 1
ATOM 855 C CA . ARG A 1 109 ? -6.267 -7.975 -7.845 1.00 95.75 109 ARG A CA 1
ATOM 856 C C . ARG A 1 109 ? -6.030 -6.899 -8.906 1.00 95.75 109 ARG A C 1
ATOM 858 O O . ARG A 1 109 ? -5.096 -7.015 -9.695 1.00 95.75 109 ARG A O 1
ATOM 865 N N . ASP A 1 110 ? -6.871 -5.867 -8.921 1.00 96.25 110 ASP A N 1
ATOM 866 C CA . ASP A 1 110 ? -6.763 -4.763 -9.874 1.00 96.25 110 ASP A CA 1
ATOM 867 C C . ASP A 1 110 ? -5.452 -3.975 -9.672 1.00 96.25 110 ASP A C 1
ATOM 869 O O . ASP A 1 110 ? -4.864 -3.535 -10.653 1.00 96.25 110 ASP A O 1
ATOM 873 N N . MET A 1 111 ? -4.959 -3.837 -8.434 1.00 96.25 111 MET A N 1
ATOM 874 C CA . MET A 1 111 ? -3.661 -3.215 -8.129 1.00 96.25 111 MET A CA 1
ATOM 875 C C . MET A 1 111 ? -2.475 -4.103 -8.532 1.00 96.25 111 MET A C 1
ATOM 877 O O . MET A 1 111 ? -1.512 -3.631 -9.134 1.00 96.25 111 MET A O 1
ATOM 881 N N . GLU A 1 112 ? -2.533 -5.394 -8.210 1.00 95.62 112 GLU A N 1
ATOM 882 C CA . GLU A 1 112 ? -1.435 -6.342 -8.438 1.00 95.62 112 GLU A CA 1
ATOM 883 C C . GLU A 1 112 ? -1.184 -6.615 -9.923 1.00 95.62 112 GLU A C 1
ATOM 885 O O . GLU A 1 112 ? -0.053 -6.898 -10.315 1.00 95.62 112 GLU A O 1
ATOM 890 N N . ILE A 1 113 ? -2.204 -6.473 -10.773 1.00 96.81 113 ILE A N 1
ATOM 891 C CA . ILE A 1 113 ? -2.050 -6.640 -12.222 1.00 96.81 113 ILE A CA 1
ATOM 892 C C . ILE A 1 113 ? -1.471 -5.396 -12.917 1.00 96.81 113 ILE A C 1
ATOM 894 O O . ILE A 1 113 ? -1.060 -5.493 -14.072 1.00 96.81 113 ILE A O 1
ATOM 898 N N . ILE A 1 114 ? -1.388 -4.234 -12.251 1.00 96.19 114 ILE A N 1
ATOM 899 C CA . ILE A 1 114 ? -0.902 -2.979 -12.861 1.00 96.19 114 ILE A CA 1
ATOM 900 C C . ILE A 1 114 ? 0.476 -3.144 -13.526 1.00 96.19 114 ILE A C 1
ATOM 902 O O . ILE A 1 114 ? 0.606 -2.745 -14.688 1.00 96.19 114 ILE A O 1
ATOM 906 N N . PRO A 1 115 ? 1.501 -3.741 -12.881 1.00 97.06 115 PRO A N 1
ATOM 907 C CA . PRO A 1 115 ? 2.806 -3.921 -13.515 1.00 97.06 115 PRO A CA 1
ATOM 908 C C . PRO A 1 115 ? 2.736 -4.772 -14.789 1.00 97.06 115 PRO A C 1
ATOM 910 O O . PRO A 1 115 ? 3.458 -4.497 -15.744 1.00 97.06 115 PRO A O 1
ATOM 913 N N . VAL A 1 116 ? 1.838 -5.760 -14.832 1.00 97.44 116 VAL A N 1
ATOM 914 C CA . VAL A 1 116 ? 1.631 -6.620 -16.007 1.00 97.44 116 VAL A CA 1
ATOM 915 C C . VAL A 1 116 ? 0.937 -5.854 -17.127 1.00 97.44 116 VAL A C 1
ATOM 917 O O . VAL A 1 116 ? 1.426 -5.830 -18.253 1.00 97.44 116 VAL A O 1
ATOM 920 N N . THR A 1 117 ? -0.153 -5.154 -16.812 1.00 96.75 117 THR A N 1
ATOM 921 C CA . THR A 1 117 ? -0.901 -4.319 -17.766 1.00 96.75 117 THR A CA 1
ATOM 922 C C . THR A 1 117 ? -0.020 -3.245 -18.410 1.00 96.75 117 THR A C 1
ATOM 924 O O . THR A 1 117 ? -0.226 -2.881 -19.565 1.00 96.75 117 THR A O 1
ATOM 927 N N . LEU A 1 118 ? 0.987 -2.748 -17.687 1.00 95.81 118 LEU A N 1
ATOM 928 C CA . LEU A 1 118 ? 1.941 -1.755 -18.186 1.00 95.81 118 LEU A CA 1
ATOM 929 C C . LEU A 1 118 ? 3.173 -2.352 -18.883 1.00 95.81 118 LEU A C 1
ATOM 931 O O . LEU A 1 118 ? 4.054 -1.592 -19.286 1.00 95.81 118 LEU A O 1
ATOM 935 N N . GLY A 1 119 ? 3.262 -3.679 -19.009 1.00 96.75 119 GLY A N 1
ATOM 936 C CA . GLY A 1 119 ? 4.395 -4.367 -19.632 1.00 96.75 119 GLY A CA 1
ATOM 937 C C . GLY A 1 119 ? 5.694 -4.312 -18.820 1.00 96.75 119 GLY A C 1
ATOM 938 O O . GLY A 1 119 ? 6.770 -4.509 -19.376 1.00 96.75 119 GLY A O 1
ATOM 939 N N . LEU A 1 120 ? 5.614 -4.025 -17.517 1.00 94.75 120 LEU A N 1
ATOM 940 C CA . LEU A 1 120 ? 6.768 -3.930 -16.615 1.00 94.75 120 LEU A CA 1
ATOM 941 C C . LEU A 1 120 ? 7.181 -5.290 -16.032 1.00 94.75 120 LEU A C 1
ATOM 943 O O . LEU A 1 120 ? 8.315 -5.449 -15.585 1.00 94.75 120 LEU A O 1
ATOM 947 N N . ALA A 1 121 ? 6.265 -6.259 -16.016 1.00 96.56 121 ALA A N 1
ATOM 948 C CA . ALA A 1 121 ? 6.490 -7.617 -15.532 1.00 96.56 121 ALA A CA 1
ATOM 949 C C . ALA A 1 121 ? 5.594 -8.610 -16.288 1.00 96.56 121 ALA A C 1
ATOM 951 O O . ALA A 1 121 ? 4.512 -8.242 -16.738 1.00 96.56 121 ALA A O 1
ATOM 952 N N . ALA A 1 122 ? 6.003 -9.878 -16.406 1.00 96.06 122 ALA A N 1
ATOM 953 C CA . ALA A 1 122 ? 5.153 -10.908 -17.016 1.00 96.06 122 ALA A CA 1
ATOM 954 C C . ALA A 1 122 ? 4.123 -11.479 -16.025 1.00 96.06 122 ALA A C 1
ATOM 956 O O . ALA A 1 122 ? 3.100 -12.023 -16.438 1.00 96.06 122 ALA A O 1
ATOM 957 N N . ARG A 1 123 ? 4.392 -11.366 -14.717 1.00 96.62 123 ARG A N 1
ATOM 958 C CA . ARG A 1 123 ? 3.491 -11.760 -13.625 1.00 96.62 123 ARG A CA 1
ATOM 959 C C . ARG A 1 123 ? 3.571 -10.759 -12.463 1.00 96.62 123 ARG A C 1
ATOM 961 O O . ARG A 1 123 ? 4.632 -10.151 -12.304 1.00 96.62 123 ARG A O 1
ATOM 968 N N . PRO A 1 124 ? 2.516 -10.599 -11.641 1.00 96.31 124 PRO A N 1
ATOM 969 C CA . PRO A 1 124 ? 2.530 -9.688 -10.492 1.00 96.31 124 PRO A CA 1
ATOM 970 C C . PRO A 1 124 ? 3.713 -9.902 -9.537 1.00 96.31 124 PRO A C 1
ATOM 972 O O . PRO A 1 124 ? 4.348 -8.940 -9.108 1.00 96.31 124 PRO A O 1
ATOM 975 N N . GLU A 1 125 ? 4.067 -11.159 -9.264 1.00 96.38 125 GLU A N 1
ATOM 976 C CA . GLU A 1 125 ? 5.098 -11.550 -8.294 1.00 96.38 125 GLU A CA 1
ATOM 977 C C . GLU A 1 125 ? 6.516 -11.174 -8.753 1.00 96.38 125 GLU A C 1
ATOM 979 O O . GLU A 1 125 ? 7.448 -11.106 -7.956 1.00 96.38 125 GLU A O 1
ATOM 984 N N . GLN A 1 126 ? 6.698 -10.898 -10.047 1.00 96.56 126 GLN A N 1
ATOM 985 C CA . GLN A 1 126 ? 7.987 -10.489 -10.605 1.00 96.56 126 GLN A CA 1
ATOM 986 C C . GLN A 1 126 ? 8.269 -8.995 -10.418 1.00 96.56 126 GLN A C 1
ATOM 988 O O . GLN A 1 126 ? 9.397 -8.561 -10.653 1.00 96.56 126 GLN A O 1
ATOM 993 N N . TRP A 1 127 ? 7.274 -8.192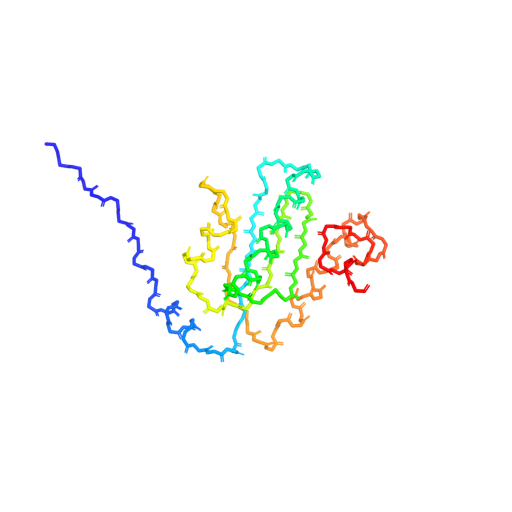 -10.023 1.00 96.19 127 TRP A N 1
ATOM 994 C CA . TRP A 1 127 ? 7.463 -6.760 -9.821 1.00 96.19 127 TRP A CA 1
ATOM 995 C C . TRP A 1 127 ? 7.966 -6.464 -8.398 1.00 96.19 127 TRP A C 1
ATOM 997 O O . TRP A 1 127 ? 7.183 -6.511 -7.449 1.00 96.19 127 TRP A O 1
ATOM 1007 N N . PRO A 1 128 ? 9.246 -6.085 -8.206 1.00 94.44 128 PRO A N 1
ATOM 1008 C CA . PRO A 1 128 ? 9.871 -6.019 -6.878 1.00 94.44 128 PRO A CA 1
ATOM 1009 C C . PRO A 1 128 ? 9.301 -4.918 -5.970 1.00 94.44 128 PRO A C 1
ATOM 1011 O O . PRO A 1 128 ? 9.562 -4.901 -4.764 1.00 94.44 128 PRO A O 1
ATOM 1014 N N . TRP A 1 129 ? 8.535 -3.987 -6.544 1.00 95.88 129 TRP A N 1
ATOM 1015 C CA . TRP A 1 129 ? 7.894 -2.882 -5.841 1.00 95.88 129 TRP A CA 1
ATOM 1016 C C . TRP A 1 129 ? 6.385 -3.092 -5.712 1.00 95.88 129 TRP A C 1
ATOM 1018 O O . TRP A 1 129 ? 5.597 -2.178 -5.940 1.00 95.88 129 TRP A O 1
ATOM 1028 N N . SER A 1 130 ? 5.977 -4.304 -5.351 1.00 95.38 130 SER A N 1
ATOM 1029 C CA . SER A 1 130 ? 4.607 -4.638 -4.967 1.00 95.38 130 SER A CA 1
ATOM 1030 C C . SER A 1 130 ? 4.600 -5.622 -3.801 1.00 95.38 130 SER A C 1
ATOM 1032 O O . SER A 1 130 ? 5.554 -6.376 -3.609 1.00 95.38 130 SER A O 1
ATOM 1034 N N . SER A 1 131 ? 3.503 -5.648 -3.040 1.00 93.81 131 SER A N 1
ATOM 1035 C CA . SER A 1 131 ? 3.225 -6.712 -2.073 1.00 93.81 131 SER A CA 1
ATOM 1036 C C . SER A 1 131 ? 3.142 -8.099 -2.714 1.00 93.81 131 SER A C 1
ATOM 1038 O O . SER A 1 131 ? 3.469 -9.071 -2.041 1.00 93.81 131 SER A O 1
ATOM 1040 N N . ALA A 1 132 ? 2.766 -8.201 -3.995 1.00 93.12 132 ALA A N 1
ATOM 1041 C CA . ALA A 1 132 ? 2.687 -9.482 -4.702 1.00 93.12 132 ALA A CA 1
ATOM 1042 C C . ALA A 1 132 ? 4.050 -10.188 -4.823 1.00 93.12 132 ALA A C 1
ATOM 1044 O O . ALA A 1 132 ? 4.103 -11.407 -4.895 1.00 93.12 132 ALA A O 1
ATOM 1045 N N . ALA A 1 133 ? 5.164 -9.450 -4.792 1.00 90.69 133 ALA A N 1
ATOM 1046 C CA . ALA A 1 133 ? 6.508 -10.033 -4.852 1.00 90.69 133 ALA A CA 1
ATOM 1047 C C . ALA A 1 133 ? 6.965 -10.715 -3.549 1.00 90.69 133 ALA A C 1
ATOM 1049 O O . ALA A 1 133 ? 8.074 -11.241 -3.491 1.00 90.69 133 ALA A O 1
ATOM 1050 N N . ALA A 1 134 ? 6.156 -10.657 -2.489 1.00 81.19 134 ALA A N 1
ATOM 1051 C CA . 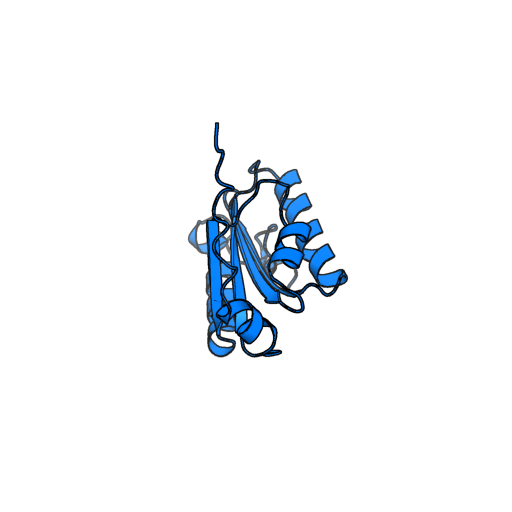ALA A 1 134 ? 6.419 -11.333 -1.220 1.00 81.19 134 ALA A CA 1
ATOM 1052 C C . ALA A 1 134 ? 5.572 -12.607 -1.026 1.00 81.19 134 ALA A C 1
ATOM 1054 O O . ALA A 1 134 ? 5.591 -13.162 0.075 1.00 81.19 134 ALA A O 1
ATOM 1055 N N . LEU A 1 135 ? 4.816 -13.018 -2.052 1.00 65.81 135 LEU A N 1
ATOM 1056 C CA . LEU A 1 135 ? 3.985 -14.226 -2.067 1.00 65.81 135 LEU A CA 1
ATOM 1057 C C . LEU A 1 135 ? 4.774 -15.478 -2.470 1.00 65.81 135 LEU A C 1
ATOM 1059 O O . LEU A 1 135 ? 5.752 -15.349 -3.241 1.00 65.81 135 LEU A O 1
#

Mean predicted aligned error: 8.32 Å

Secondary structure (DSSP, 8-state):
---PPP------HHHHHHHTSTTSEEEEEEEE-SS-SHHHHHHHHHHHHHHHHTTSEEEEEEEEETTEEEEEEEESS-HHHHHHHHSPTT---SEEE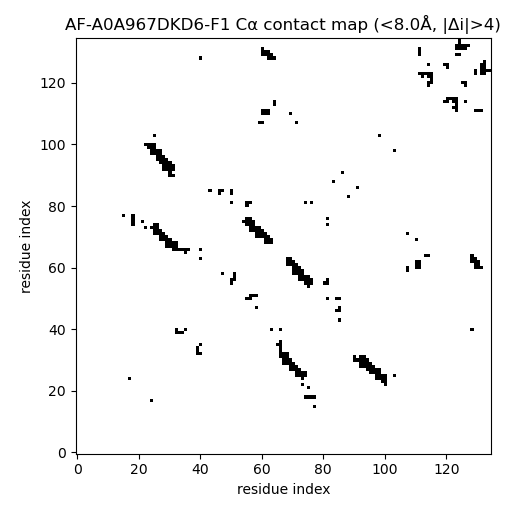EEEHHHHHHHHHHHHTHHHHTTS-SSGGG-TTBGGGG-

Nearest PDB structures (foldseek):
  3mah-assembly1_A-2  TM=6.680E-01  e=9.035E-02  Porphyromonas gingivalis W83
  7rxa-assembly1_B  TM=6.280E-01  e=1.572E-01  Aspergillus fumigatus A1163
  7rwj-assembly1_A  TM=6.025E-01  e=7.316E-01  Aspergillus fumigatus Af293
  7rx3-assembly1_B  TM=3.529E-01  e=8.496E-02  Aspergillus fumigatus A1163
  2r9l-assembly1_A  TM=5.266E-01  e=3.852E+00  Mycobacterium tuberculosis H37Rv

Sequence (135 aa):
MNIQPTNLQPMNVDLATRLNSPGADALYLSWRLQTDDRAAAQKTRRRLNAGETQQLYRIRSWVIVRGEVQALLSPAVSLDRIASSIWDEGSAPTSSRWVRRSECAKVVRDMEIIPVTLGLAARPEQWPWSSAAAL

Solvent-accessible surface area (backbone atoms only — not comparable to full-atom values): 7806 Å² total; per-residue (Å²): 136,87,80,77,80,80,81,73,72,75,83,50,73,69,54,60,55,55,66,71,43,86,86,53,54,28,41,36,39,28,32,69,52,98,51,78,43,72,66,49,53,52,48,50,53,51,28,53,54,47,36,37,75,69,56,38,25,46,80,76,38,41,34,53,58,98,33,31,38,39,38,34,30,34,66,68,51,58,66,70,64,48,45,70,56,63,40,59,95,91,58,65,68,77,42,76,46,82,36,50,53,89,47,44,68,56,53,44,53,62,54,46,42,45,48,34,78,70,70,74,24,97,43,42,50,68,33,85,53,30,54,49,42,77,110